Protein AF-A0A4Q9KTQ4-F1 (afdb_monomer)

Structure (mmCIF, N/CA/C/O backbone):
data_AF-A0A4Q9KTQ4-F1
#
_entry.id   AF-A0A4Q9KTQ4-F1
#
loop_
_atom_site.group_PDB
_atom_site.id
_atom_site.type_symbol
_atom_site.label_atom_id
_atom_site.label_alt_id
_atom_site.label_comp_id
_atom_site.label_asym_id
_atom_site.label_entity_id
_atom_site.label_seq_id
_atom_site.pdbx_PDB_ins_code
_atom_site.Cartn_x
_atom_site.Cartn_y
_atom_site.Cartn_z
_atom_site.occupancy
_atom_site.B_iso_or_equiv
_atom_site.auth_seq_id
_atom_site.auth_comp_id
_atom_site.auth_asym_id
_atom_site.auth_atom_id
_atom_site.pdbx_PDB_model_num
ATOM 1 N N . MET A 1 1 ? 20.138 19.381 -0.236 1.00 33.03 1 MET A N 1
ATOM 2 C CA . MET A 1 1 ? 19.714 18.257 0.624 1.00 33.03 1 MET A CA 1
ATOM 3 C C . MET A 1 1 ? 18.615 17.540 -0.131 1.00 33.03 1 MET A C 1
ATOM 5 O O . MET A 1 1 ? 17.605 18.170 -0.407 1.00 33.03 1 MET A O 1
ATOM 9 N N . SER A 1 2 ? 18.857 16.320 -0.610 1.00 30.72 2 SER A N 1
ATOM 10 C CA . SER A 1 2 ? 17.859 15.577 -1.385 1.00 30.72 2 SER A CA 1
ATOM 11 C C . SER A 1 2 ? 16.776 15.054 -0.441 1.00 30.72 2 SER A C 1
ATOM 13 O O . SER A 1 2 ? 17.056 14.209 0.411 1.00 30.72 2 SER A O 1
ATOM 15 N N . ASN A 1 3 ? 15.550 15.552 -0.588 1.00 37.31 3 ASN A N 1
ATOM 16 C CA . ASN A 1 3 ? 14.360 14.901 -0.049 1.00 37.31 3 ASN A CA 1
ATOM 17 C C . ASN A 1 3 ? 14.127 13.630 -0.877 1.00 37.31 3 ASN A C 1
ATOM 19 O O . ASN A 1 3 ? 13.396 13.664 -1.859 1.00 37.31 3 ASN A O 1
ATOM 23 N N . SER A 1 4 ? 14.819 12.534 -0.562 1.00 53.56 4 SER A N 1
ATOM 24 C CA . SER A 1 4 ? 14.484 11.242 -1.161 1.00 53.56 4 SER A CA 1
ATOM 25 C C . SER A 1 4 ? 13.154 10.752 -0.587 1.00 53.56 4 SER A C 1
ATOM 27 O O . SER A 1 4 ? 12.889 10.932 0.605 1.00 53.56 4 SER A O 1
ATOM 29 N N . SER A 1 5 ? 12.340 10.107 -1.424 1.00 54.16 5 SER A N 1
ATOM 30 C CA . SER A 1 5 ? 11.162 9.327 -1.010 1.00 54.16 5 SER A CA 1
ATOM 31 C C . SER A 1 5 ? 11.502 8.401 0.165 1.00 54.16 5 SER A C 1
ATOM 33 O O . SER A 1 5 ? 10.821 8.423 1.181 1.00 54.16 5 SER A O 1
ATOM 35 N N . ALA A 1 6 ? 12.661 7.741 0.139 1.00 56.06 6 ALA A N 1
ATOM 36 C CA . ALA A 1 6 ? 13.111 6.884 1.240 1.00 56.06 6 ALA A CA 1
ATOM 37 C C . ALA A 1 6 ? 13.168 7.559 2.628 1.00 56.06 6 ALA A C 1
ATOM 39 O O . ALA A 1 6 ? 12.817 6.945 3.637 1.00 56.06 6 ALA A O 1
ATOM 40 N N . ASN A 1 7 ? 13.560 8.838 2.720 1.00 60.31 7 ASN A N 1
ATOM 41 C CA . ASN A 1 7 ? 13.573 9.544 4.008 1.00 60.31 7 ASN A CA 1
ATOM 42 C C . ASN A 1 7 ? 12.161 9.840 4.521 1.00 60.31 7 ASN A C 1
ATOM 44 O O . ASN A 1 7 ? 11.927 9.842 5.728 1.00 60.31 7 ASN A O 1
ATOM 48 N N . ARG A 1 8 ? 11.214 10.086 3.616 1.00 67.69 8 ARG A N 1
ATOM 49 C CA . ARG A 1 8 ? 9.830 10.386 3.973 1.00 67.69 8 ARG A CA 1
ATOM 50 C C . ARG A 1 8 ? 9.105 9.135 4.451 1.00 67.69 8 ARG A C 1
ATOM 52 O O . ARG A 1 8 ? 8.465 9.175 5.499 1.00 67.69 8 ARG A O 1
ATOM 59 N N . GLU A 1 9 ? 9.252 8.038 3.724 1.00 75.50 9 GLU A N 1
ATOM 60 C CA . GLU A 1 9 ? 8.610 6.765 4.023 1.00 75.50 9 GLU A CA 1
ATOM 61 C C . GLU A 1 9 ? 9.131 6.238 5.370 1.00 75.50 9 GLU A C 1
ATOM 63 O O . GLU A 1 9 ? 8.347 5.802 6.215 1.00 75.50 9 GLU A O 1
ATOM 68 N N . LYS A 1 10 ? 10.433 6.419 5.640 1.00 72.06 10 LYS A N 1
ATOM 69 C CA . LYS A 1 10 ? 11.039 6.165 6.950 1.00 72.06 10 LYS A CA 1
ATOM 70 C C . LYS A 1 10 ? 10.459 7.047 8.060 1.00 72.06 10 LYS A C 1
ATOM 72 O O . LYS A 1 10 ? 10.051 6.512 9.086 1.00 72.06 10 LYS A O 1
ATOM 77 N N . CYS A 1 11 ? 10.359 8.365 7.865 1.00 69.31 11 CYS A N 1
ATOM 78 C CA . CYS A 1 11 ? 9.725 9.247 8.854 1.00 69.31 11 CYS A CA 1
ATOM 79 C C . CYS A 1 11 ? 8.252 8.887 9.099 1.00 69.31 11 CYS A C 1
ATOM 81 O O . CYS A 1 11 ? 7.739 9.079 10.199 1.00 69.31 11 CYS A O 1
ATOM 83 N N . GLN A 1 12 ? 7.549 8.379 8.088 1.00 72.38 12 GLN A N 1
ATOM 84 C CA . GLN A 1 12 ? 6.158 7.963 8.223 1.00 72.38 12 GLN A CA 1
ATOM 85 C C . GLN A 1 12 ? 6.032 6.649 8.997 1.00 72.38 12 GLN A C 1
ATOM 87 O O . GLN A 1 12 ? 5.187 6.549 9.879 1.00 72.38 12 GLN A O 1
ATOM 92 N N . LEU A 1 13 ? 6.925 5.687 8.752 1.00 74.19 13 LEU A N 1
ATOM 93 C CA . LEU A 1 13 ? 7.075 4.485 9.579 1.00 74.19 13 LEU A CA 1
ATOM 94 C C . LEU A 1 13 ? 7.419 4.824 11.033 1.00 74.19 13 LEU A C 1
ATOM 96 O O . LEU A 1 13 ? 6.848 4.234 11.945 1.00 74.19 13 LEU A O 1
ATOM 100 N N . GLU A 1 14 ? 8.318 5.781 11.264 1.00 74.44 14 GLU A N 1
ATOM 101 C CA . GLU A 1 14 ? 8.655 6.268 12.607 1.00 74.44 14 GLU A CA 1
ATOM 102 C C . GLU A 1 14 ? 7.414 6.842 13.309 1.00 74.44 14 GLU A C 1
ATOM 104 O O . GLU A 1 14 ? 7.100 6.408 14.413 1.00 74.44 14 GLU A O 1
ATOM 109 N N . LYS A 1 15 ? 6.629 7.696 12.636 1.00 70.88 15 LYS A N 1
ATOM 110 C CA . LYS A 1 15 ? 5.354 8.224 13.165 1.00 70.88 15 LYS A CA 1
ATOM 111 C C . LYS A 1 15 ? 4.298 7.147 13.426 1.00 70.88 15 LYS A C 1
ATOM 113 O O . LYS A 1 15 ? 3.558 7.232 14.399 1.00 70.88 15 LYS A O 1
ATOM 118 N N . ILE A 1 16 ? 4.201 6.134 12.564 1.00 70.06 16 ILE A N 1
ATOM 119 C CA . ILE A 1 16 ? 3.274 5.009 12.766 1.00 70.06 16 ILE A CA 1
ATOM 120 C C . ILE A 1 16 ? 3.679 4.212 14.011 1.00 70.06 16 ILE A C 1
ATOM 122 O O . ILE A 1 16 ? 2.816 3.826 14.800 1.00 70.06 16 ILE A O 1
ATOM 126 N N . ASN A 1 17 ? 4.983 3.992 14.196 1.00 66.50 17 ASN A N 1
ATOM 127 C CA . ASN A 1 17 ? 5.539 3.234 15.315 1.00 66.50 17 ASN A CA 1
ATOM 128 C C . ASN A 1 17 ? 5.582 4.023 16.632 1.00 66.50 17 ASN A C 1
ATOM 130 O O . ASN A 1 17 ? 5.661 3.417 17.704 1.00 66.50 17 ASN A O 1
ATOM 134 N N . GLU A 1 18 ? 5.507 5.353 16.581 1.00 69.50 18 GLU A N 1
ATOM 135 C CA . GLU A 1 18 ? 5.229 6.178 17.750 1.00 69.50 18 GLU A CA 1
ATOM 136 C C . GLU A 1 18 ? 3.801 5.879 18.236 1.00 69.50 18 GLU A C 1
ATOM 138 O O . GLU A 1 18 ? 2.795 6.261 17.638 1.00 69.50 18 GLU A O 1
ATOM 143 N N . ASN A 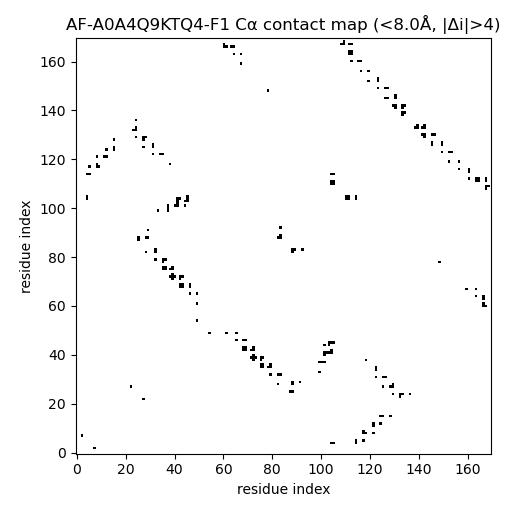1 19 ? 3.711 5.123 19.332 1.00 54.91 19 ASN A N 1
ATOM 144 C CA . ASN A 1 19 ? 2.457 4.791 20.001 1.00 54.91 19 ASN A CA 1
ATOM 145 C C . ASN A 1 19 ? 1.898 6.044 20.698 1.00 54.91 19 ASN A C 1
ATOM 147 O O . ASN A 1 19 ? 2.073 6.255 21.901 1.00 54.91 19 ASN A O 1
ATOM 151 N N . THR A 1 20 ? 1.229 6.908 19.946 1.00 60.41 20 THR A N 1
ATOM 152 C CA . THR A 1 20 ? 0.455 8.017 20.499 1.00 60.41 20 THR A CA 1
ATOM 153 C C . THR A 1 20 ? -0.865 7.466 21.036 1.00 60.41 20 THR A C 1
ATOM 155 O O . THR A 1 20 ? -1.803 7.182 20.297 1.00 60.41 20 THR A O 1
ATOM 158 N N . ASN A 1 21 ? -0.961 7.329 22.364 1.00 57.00 21 ASN A N 1
ATOM 159 C CA . ASN A 1 21 ? -2.171 6.860 23.068 1.00 57.00 21 ASN A CA 1
ATOM 160 C C . ASN A 1 21 ? -3.455 7.655 22.737 1.00 57.00 21 ASN A C 1
ATOM 162 O O . ASN A 1 21 ? -4.548 7.213 23.086 1.00 57.00 21 ASN A O 1
ATOM 166 N N . ASN A 1 22 ? -3.329 8.809 22.077 1.00 63.16 22 ASN A N 1
ATOM 167 C CA . ASN A 1 22 ? -4.425 9.717 21.756 1.00 63.16 22 ASN A CA 1
ATOM 168 C C . ASN A 1 22 ? -4.993 9.553 20.336 1.00 63.16 22 ASN A C 1
ATOM 170 O O . ASN A 1 22 ? -6.007 10.185 20.045 1.00 63.16 22 ASN A O 1
ATOM 174 N N . ASP A 1 23 ? -4.391 8.738 19.463 1.00 74.38 23 ASP A N 1
ATOM 175 C CA . ASP A 1 23 ? -4.937 8.528 18.117 1.00 74.38 23 ASP A CA 1
ATOM 176 C C . ASP A 1 23 ? -6.261 7.758 18.214 1.00 74.38 23 ASP A C 1
ATOM 178 O O . ASP A 1 23 ? -6.329 6.720 18.878 1.00 74.38 23 ASP A O 1
ATOM 182 N N . THR A 1 24 ? -7.313 8.231 17.544 1.00 79.75 24 THR A N 1
ATOM 183 C CA . THR A 1 24 ? -8.565 7.477 17.366 1.00 79.75 24 THR A CA 1
ATOM 184 C C . THR A 1 24 ? -8.505 6.661 16.078 1.00 79.75 24 THR A C 1
ATOM 186 O O . THR A 1 24 ? -7.779 7.006 15.142 1.00 79.75 24 THR A O 1
ATOM 189 N N . SER A 1 25 ? -9.296 5.588 15.979 1.00 80.94 25 SER A N 1
ATOM 190 C CA . SER A 1 25 ? -9.392 4.851 14.707 1.00 80.94 25 SER A CA 1
ATOM 191 C C . SER A 1 25 ? -9.909 5.726 13.559 1.00 80.94 25 SER A C 1
ATOM 193 O O . SER A 1 25 ? -9.539 5.489 12.418 1.00 80.94 25 SER A O 1
ATOM 195 N N . GLU A 1 26 ? -10.712 6.752 13.849 1.00 81.38 26 GLU A N 1
ATOM 196 C CA . GLU A 1 26 ? -11.183 7.737 12.868 1.00 81.38 26 GLU A CA 1
ATOM 197 C C . GLU A 1 26 ? -10.036 8.592 12.321 1.00 81.38 26 GLU A C 1
ATOM 199 O O . GLU A 1 26 ? -9.862 8.658 11.109 1.00 81.38 26 GLU A O 1
ATOM 204 N N . PHE A 1 27 ? -9.183 9.143 13.189 1.00 83.50 27 PHE A N 1
ATOM 205 C CA . PHE A 1 27 ? -8.001 9.894 12.757 1.00 83.50 27 PHE A CA 1
ATOM 206 C C . PHE A 1 27 ? -7.072 9.043 11.873 1.00 83.50 27 PHE A C 1
ATOM 208 O O . PHE A 1 27 ? -6.667 9.464 10.792 1.00 83.50 27 PHE A O 1
ATOM 215 N N . LEU A 1 28 ? -6.797 7.802 12.286 1.00 87.19 28 LEU A N 1
ATOM 216 C CA . LEU A 1 28 ? -5.959 6.884 11.507 1.00 87.19 28 LEU A CA 1
ATOM 217 C C . LEU A 1 28 ? -6.598 6.496 10.161 1.00 87.19 28 LEU A C 1
ATOM 219 O O . LEU A 1 28 ? -5.888 6.240 9.188 1.00 87.19 28 LEU A O 1
ATOM 223 N N . LEU A 1 29 ? -7.934 6.444 10.086 1.00 88.31 29 LEU A N 1
ATOM 224 C CA . LEU A 1 29 ? -8.651 6.223 8.830 1.00 88.31 29 LEU A CA 1
ATOM 225 C C . LEU A 1 29 ? -8.459 7.390 7.858 1.00 88.31 29 LEU A C 1
ATOM 227 O O . LEU A 1 29 ? -8.275 7.141 6.668 1.00 88.31 29 LEU A O 1
ATOM 231 N N . GLU A 1 30 ? -8.460 8.632 8.341 1.00 85.44 30 GLU A N 1
ATOM 232 C CA . GLU A 1 30 ? -8.169 9.806 7.509 1.00 85.44 30 GLU A CA 1
ATOM 233 C C . GLU A 1 30 ? -6.737 9.771 6.967 1.00 85.44 30 GLU A C 1
ATOM 235 O O . GLU A 1 30 ? -6.535 9.939 5.763 1.00 85.44 30 GLU A O 1
ATOM 240 N N . GLU A 1 31 ? -5.752 9.468 7.821 1.00 86.44 31 GLU A N 1
ATOM 241 C CA . GLU A 1 31 ? -4.356 9.309 7.390 1.00 86.44 31 GLU A CA 1
ATOM 242 C C . GLU A 1 31 ? -4.205 8.203 6.340 1.00 86.44 31 GLU A C 1
ATOM 244 O O . GLU A 1 31 ? -3.449 8.337 5.374 1.00 86.44 31 GLU A O 1
ATOM 249 N N . LEU A 1 32 ? -4.947 7.105 6.494 1.00 90.44 32 LEU A N 1
ATOM 250 C CA . LEU A 1 32 ? -4.937 6.020 5.525 1.00 90.44 32 LEU A CA 1
ATOM 251 C C . LEU A 1 32 ? -5.577 6.423 4.197 1.00 90.44 32 LEU A C 1
ATOM 253 O O . LEU A 1 32 ? -5.061 6.052 3.142 1.00 90.44 32 LEU A O 1
ATOM 257 N N . LEU A 1 33 ? -6.694 7.152 4.226 1.00 89.62 33 LEU A N 1
ATOM 258 C CA . LEU A 1 33 ? -7.337 7.652 3.013 1.00 89.62 33 LEU A CA 1
ATOM 259 C C . LEU A 1 33 ? -6.405 8.599 2.249 1.00 89.62 33 LEU A C 1
ATOM 261 O O . LEU A 1 33 ? -6.283 8.459 1.027 1.00 89.62 33 LEU A O 1
ATOM 265 N N . ASP A 1 34 ? -5.692 9.475 2.963 1.00 86.56 34 ASP A N 1
ATOM 266 C CA . ASP A 1 34 ? -4.662 10.341 2.382 1.00 86.56 34 ASP A CA 1
ATOM 267 C C . ASP A 1 34 ? -3.570 9.505 1.717 1.00 86.56 34 ASP A C 1
ATOM 269 O O . ASP A 1 34 ? -3.242 9.705 0.544 1.00 86.56 34 ASP A O 1
ATOM 273 N N . TYR A 1 35 ? -3.034 8.527 2.451 1.00 89.62 35 TYR A N 1
ATOM 274 C CA . TYR A 1 35 ? -1.924 7.708 1.981 1.00 89.62 35 TYR A CA 1
ATOM 275 C C . TYR A 1 35 ? -2.304 6.834 0.778 1.00 89.62 35 TYR A C 1
ATOM 277 O O . TYR A 1 35 ? -1.522 6.689 -0.165 1.00 89.62 35 TYR A O 1
ATOM 285 N N . LEU A 1 36 ? -3.519 6.276 0.769 1.00 92.38 36 LEU A N 1
ATOM 286 C CA . LEU A 1 36 ? -4.057 5.495 -0.347 1.00 92.38 36 LEU A CA 1
ATOM 287 C C . LEU A 1 36 ? -4.198 6.341 -1.610 1.00 92.38 36 LEU A C 1
ATOM 289 O O . LEU A 1 36 ? -3.786 5.905 -2.689 1.00 92.38 36 LEU A O 1
ATOM 293 N N . PHE A 1 37 ? -4.781 7.536 -1.485 1.00 88.81 37 PHE A N 1
ATOM 294 C CA . PHE A 1 37 ? -4.982 8.420 -2.626 1.00 88.81 37 PHE A CA 1
ATOM 295 C C . PHE A 1 37 ? -3.653 8.946 -3.171 1.00 88.81 37 PHE A C 1
ATOM 297 O O . PHE A 1 37 ? -3.432 8.948 -4.384 1.00 88.81 37 PHE A O 1
ATOM 304 N N . GLU A 1 38 ? -2.741 9.330 -2.280 1.00 88.38 38 GLU A N 1
ATOM 305 C CA . GLU A 1 38 ? -1.407 9.769 -2.665 1.00 88.38 38 GLU A CA 1
ATOM 306 C C . GLU A 1 38 ? -0.641 8.653 -3.386 1.00 88.38 38 GLU A C 1
ATOM 308 O O . GLU A 1 38 ? -0.086 8.884 -4.458 1.00 88.38 38 GLU A O 1
ATOM 313 N N . THR A 1 39 ? -0.669 7.428 -2.852 1.00 90.62 39 THR A N 1
ATOM 314 C CA . THR A 1 39 ? -0.015 6.264 -3.471 1.00 90.62 39 THR A CA 1
ATOM 315 C C . THR A 1 39 ? -0.600 5.957 -4.846 1.00 90.62 39 THR A C 1
ATOM 317 O O . THR A 1 39 ? 0.156 5.734 -5.791 1.00 90.62 39 THR A O 1
ATOM 320 N N . TYR A 1 40 ? -1.930 6.012 -4.993 1.00 91.94 40 TYR A N 1
ATOM 321 C CA . TYR A 1 40 ? -2.586 5.909 -6.298 1.00 91.94 40 TYR A CA 1
ATOM 322 C C . TYR A 1 40 ? -2.026 6.943 -7.280 1.00 91.94 40 TYR A C 1
ATOM 324 O O . TYR A 1 40 ? -1.557 6.578 -8.358 1.00 91.94 40 TYR A O 1
ATOM 332 N N . TYR A 1 41 ? -2.046 8.225 -6.907 1.00 88.06 41 TYR A N 1
ATOM 333 C CA . TYR A 1 41 ? -1.629 9.299 -7.803 1.00 88.06 41 TYR A CA 1
ATOM 334 C C . TYR A 1 41 ? -0.159 9.165 -8.195 1.00 88.06 41 TYR A C 1
ATOM 336 O O . TYR A 1 41 ? 0.206 9.338 -9.358 1.00 88.06 41 TYR A O 1
ATOM 344 N N . ILE A 1 42 ? 0.683 8.828 -7.227 1.00 87.50 42 ILE A N 1
ATOM 345 C CA . ILE A 1 42 ? 2.111 8.650 -7.428 1.00 87.50 42 ILE A CA 1
ATOM 346 C C . ILE A 1 42 ? 2.397 7.508 -8.402 1.00 87.50 42 ILE A C 1
ATOM 348 O O . ILE A 1 42 ? 3.162 7.710 -9.341 1.00 87.50 42 ILE A O 1
ATOM 352 N N . TYR A 1 43 ? 1.737 6.355 -8.266 1.00 91.19 43 TYR A N 1
ATOM 353 C CA . TYR A 1 43 ? 1.885 5.266 -9.235 1.00 91.19 43 TYR A CA 1
ATOM 354 C C . TYR A 1 43 ? 1.421 5.667 -10.638 1.00 91.19 43 TYR A C 1
ATOM 356 O O . TYR A 1 43 ? 2.103 5.352 -11.612 1.00 91.19 43 TYR A O 1
ATOM 364 N N . ILE A 1 44 ? 0.326 6.425 -10.767 1.00 90.31 44 ILE A N 1
ATOM 365 C CA . ILE A 1 44 ? -0.105 6.963 -12.068 1.00 90.31 44 ILE A CA 1
ATOM 366 C C . ILE A 1 44 ? 0.942 7.919 -12.653 1.00 90.31 44 ILE A C 1
ATOM 368 O O . ILE A 1 44 ? 1.282 7.814 -13.830 1.00 90.31 44 ILE A O 1
ATOM 372 N N . LYS A 1 45 ? 1.499 8.823 -11.844 1.00 85.81 45 LYS A N 1
ATOM 373 C CA . LYS A 1 45 ? 2.536 9.758 -12.293 1.00 85.81 45 LYS A CA 1
ATOM 374 C C . LYS A 1 45 ? 3.809 9.031 -12.721 1.00 85.81 45 LYS A C 1
ATOM 376 O O . LYS A 1 45 ? 4.386 9.371 -13.748 1.00 85.81 45 LYS A O 1
ATOM 381 N N . SER A 1 46 ? 4.209 8.014 -11.969 1.00 85.12 46 SER A N 1
ATOM 382 C CA . SER A 1 46 ? 5.316 7.120 -12.294 1.00 85.12 46 SER A CA 1
ATOM 383 C C . SER A 1 46 ? 5.106 6.403 -13.629 1.00 85.12 46 SER A C 1
ATOM 385 O O . SER A 1 46 ? 6.022 6.367 -14.443 1.00 85.12 46 SER A O 1
ATOM 387 N N . ILE A 1 47 ? 3.896 5.907 -13.905 1.00 88.12 47 ILE A N 1
ATOM 388 C CA . ILE A 1 47 ? 3.546 5.320 -15.209 1.00 88.12 47 ILE A CA 1
ATOM 389 C C . ILE A 1 47 ? 3.693 6.355 -16.328 1.00 88.12 47 ILE A C 1
ATOM 391 O O . ILE A 1 47 ? 4.340 6.073 -17.330 1.00 88.12 47 ILE A O 1
ATOM 395 N N . ILE A 1 48 ? 3.147 7.564 -16.151 1.00 85.25 48 ILE A N 1
ATOM 396 C CA . ILE A 1 48 ? 3.263 8.645 -17.146 1.00 85.25 48 ILE A CA 1
ATOM 397 C C . ILE A 1 48 ? 4.734 8.979 -17.407 1.00 85.25 48 ILE A C 1
ATOM 399 O O . ILE A 1 48 ? 5.126 9.169 -18.554 1.00 85.25 48 ILE A O 1
ATOM 403 N N . GLN A 1 49 ? 5.564 9.016 -16.364 1.00 80.44 49 GLN A N 1
ATOM 404 C CA . GLN A 1 49 ? 6.993 9.262 -16.519 1.00 80.44 49 GLN A CA 1
ATOM 405 C C . GLN A 1 49 ? 7.700 8.155 -17.294 1.00 80.44 49 GLN A C 1
ATOM 407 O O . GLN A 1 49 ? 8.433 8.484 -18.219 1.00 80.44 49 GLN A O 1
ATOM 412 N N . ILE A 1 50 ? 7.430 6.882 -16.981 1.00 80.69 50 ILE A N 1
ATOM 413 C CA . ILE A 1 50 ? 7.953 5.724 -17.729 1.00 80.69 50 ILE A CA 1
ATOM 414 C C . ILE A 1 50 ? 7.507 5.760 -19.201 1.00 80.69 50 ILE A C 1
ATOM 416 O O . ILE A 1 50 ? 8.236 5.295 -20.066 1.00 80.69 50 ILE A O 1
ATOM 420 N N . GLN A 1 51 ? 6.326 6.314 -19.501 1.00 79.81 51 GLN A N 1
ATOM 421 C CA . GLN A 1 51 ? 5.855 6.505 -20.880 1.00 79.81 51 GLN A CA 1
ATOM 422 C C . GLN A 1 51 ? 6.514 7.699 -21.584 1.00 79.81 51 GLN A C 1
ATOM 424 O O . GLN A 1 51 ? 6.740 7.644 -22.788 1.00 79.81 51 GLN A O 1
ATOM 429 N N . SER A 1 52 ? 6.747 8.800 -20.860 1.00 74.25 52 SER A N 1
ATOM 430 C CA . SER A 1 52 ? 7.229 10.072 -21.425 1.00 74.25 52 SER A CA 1
ATOM 431 C C . SER A 1 52 ? 8.744 10.146 -21.577 1.00 74.25 52 SER A C 1
ATOM 433 O O . SER A 1 52 ? 9.252 10.791 -22.490 1.00 74.25 52 SER A O 1
ATOM 435 N N . ILE A 1 53 ? 9.458 9.517 -20.650 1.00 61.50 53 ILE A N 1
ATOM 436 C CA . ILE A 1 53 ? 10.881 9.278 -20.744 1.00 61.50 53 ILE A CA 1
ATOM 437 C C . ILE A 1 53 ? 10.914 7.975 -21.522 1.00 61.50 53 ILE A C 1
ATOM 439 O O . ILE A 1 53 ? 10.518 6.946 -20.985 1.00 61.50 53 ILE A O 1
ATOM 443 N N . GLU A 1 54 ? 11.310 8.002 -22.792 1.00 51.41 54 GLU A N 1
ATOM 444 C CA . GLU A 1 54 ? 11.866 6.803 -23.414 1.00 51.41 54 GLU A CA 1
ATOM 445 C C . GLU A 1 54 ? 13.052 6.417 -22.530 1.00 51.41 54 GLU A C 1
ATOM 447 O O . GLU A 1 54 ? 14.155 6.921 -22.714 1.00 51.41 54 GLU A O 1
ATOM 452 N N . ILE A 1 55 ? 12.810 5.663 -21.454 1.00 52.47 55 ILE A N 1
ATOM 453 C CA . ILE A 1 55 ? 13.886 5.224 -20.584 1.00 52.47 55 ILE A CA 1
ATOM 454 C C . ILE A 1 55 ? 14.754 4.381 -21.500 1.00 52.47 55 ILE A C 1
ATOM 456 O O . ILE A 1 55 ? 14.275 3.363 -21.995 1.00 52.47 55 ILE A O 1
ATOM 460 N N . ASP A 1 56 ? 15.952 4.891 -21.799 1.00 44.47 56 ASP A N 1
ATOM 461 C CA . ASP A 1 56 ? 16.912 4.341 -22.755 1.00 44.47 56 ASP A CA 1
ATOM 462 C C . ASP A 1 56 ? 16.894 2.808 -22.686 1.00 44.47 56 ASP A C 1
ATOM 464 O O . ASP A 1 56 ? 17.386 2.198 -21.737 1.00 44.47 56 ASP A O 1
ATOM 468 N N . GLY A 1 57 ? 16.228 2.191 -23.666 1.00 46.62 57 GLY A N 1
ATOM 469 C CA . GLY A 1 57 ? 15.802 0.796 -23.584 1.00 46.62 57 GLY A CA 1
ATOM 470 C C . GLY A 1 57 ? 14.285 0.638 -23.639 1.00 46.62 57 GLY A C 1
ATOM 471 O O . GLY A 1 57 ? 13.657 0.217 -22.670 1.00 46.62 57 GLY A O 1
ATOM 472 N N . SER A 1 58 ? 13.713 0.883 -24.822 1.00 46.44 58 SER A N 1
ATOM 473 C CA . SER A 1 58 ? 12.438 0.302 -25.263 1.00 46.44 58 SER A CA 1
ATOM 474 C C . SER A 1 58 ? 12.492 -1.228 -25.097 1.00 46.44 58 SER A C 1
ATOM 476 O O . SER A 1 58 ? 12.857 -1.954 -26.020 1.00 46.44 58 SER A O 1
ATOM 478 N N . ASN A 1 59 ? 12.187 -1.709 -23.894 1.00 57.53 59 ASN A N 1
ATOM 479 C CA . ASN A 1 59 ? 12.294 -3.097 -23.464 1.00 57.53 59 ASN A CA 1
ATOM 480 C C . ASN A 1 59 ? 10.930 -3.532 -22.931 1.00 57.53 59 ASN A C 1
ATOM 482 O O . ASN A 1 59 ? 10.316 -2.805 -22.149 1.00 57.53 59 ASN A O 1
ATOM 486 N N . ASP A 1 60 ? 10.494 -4.745 -23.273 1.00 64.19 60 ASP A N 1
ATOM 487 C CA . ASP A 1 60 ? 9.261 -5.386 -22.782 1.00 64.19 60 ASP A CA 1
ATOM 488 C C . ASP A 1 60 ? 9.056 -5.240 -21.256 1.00 64.19 60 ASP A C 1
ATOM 490 O O . ASP A 1 60 ? 7.930 -5.153 -20.762 1.00 64.19 60 ASP A O 1
ATOM 494 N N . LYS A 1 61 ? 10.162 -5.098 -20.513 1.00 77.81 61 LYS A N 1
ATOM 495 C CA . LYS A 1 61 ? 10.209 -4.832 -19.072 1.00 77.81 61 LYS A CA 1
ATOM 496 C C . LYS A 1 61 ? 9.443 -3.567 -18.640 1.00 77.81 61 LYS A C 1
ATOM 498 O O . LYS A 1 61 ? 8.779 -3.598 -17.608 1.00 77.81 61 LYS A O 1
ATOM 503 N N . ALA A 1 62 ? 9.483 -2.470 -19.405 1.00 80.81 62 ALA A N 1
ATOM 504 C CA . ALA A 1 62 ? 8.801 -1.220 -19.039 1.00 80.81 62 ALA A CA 1
ATOM 505 C C . ALA A 1 62 ? 7.271 -1.376 -19.052 1.00 80.81 62 ALA A C 1
ATOM 507 O O . ALA A 1 62 ? 6.585 -0.889 -18.152 1.00 80.81 62 ALA A O 1
ATOM 508 N N . SER A 1 63 ? 6.737 -2.108 -20.037 1.00 84.62 63 SER A N 1
ATOM 509 C CA . SER A 1 63 ? 5.307 -2.428 -20.115 1.00 84.62 63 SER A CA 1
ATOM 510 C C . SER A 1 63 ? 4.853 -3.259 -18.915 1.00 84.62 63 SER A C 1
ATOM 512 O O . SER A 1 63 ? 3.824 -2.967 -18.301 1.00 84.62 63 SER A O 1
ATOM 514 N N . GLU A 1 64 ? 5.659 -4.247 -18.523 1.00 88.69 64 GLU A N 1
ATOM 515 C CA . GLU A 1 64 ? 5.359 -5.096 -17.374 1.00 88.69 64 GLU A CA 1
ATOM 516 C C . GLU A 1 64 ? 5.423 -4.321 -16.047 1.00 88.69 64 GLU A C 1
ATOM 518 O O . GLU A 1 64 ? 4.503 -4.433 -15.236 1.00 88.69 64 GLU A O 1
ATOM 523 N N . ILE A 1 65 ? 6.422 -3.449 -15.855 1.00 88.81 65 ILE A N 1
ATOM 524 C CA . ILE A 1 65 ? 6.496 -2.556 -14.682 1.00 88.81 65 ILE A CA 1
ATOM 525 C C . ILE A 1 65 ? 5.258 -1.654 -14.614 1.00 88.81 65 ILE A C 1
ATOM 527 O O . ILE A 1 65 ? 4.611 -1.570 -13.568 1.00 88.81 65 ILE A O 1
ATOM 531 N N . MET A 1 66 ? 4.881 -1.012 -15.726 1.00 89.44 66 MET A N 1
ATOM 532 C CA . MET A 1 66 ? 3.682 -0.168 -15.778 1.00 89.44 66 MET A CA 1
ATOM 533 C C . MET A 1 66 ? 2.408 -0.953 -15.462 1.00 89.44 66 MET A C 1
ATOM 535 O O . MET A 1 66 ? 1.537 -0.439 -14.762 1.00 89.44 66 MET A O 1
ATOM 539 N N . SER A 1 67 ? 2.303 -2.194 -15.941 1.00 92.06 67 SER A N 1
ATOM 540 C CA . SER A 1 67 ? 1.177 -3.081 -15.641 1.00 92.06 67 SER A CA 1
ATOM 541 C C . SER A 1 67 ? 1.074 -3.365 -14.140 1.00 92.06 67 SER A C 1
ATOM 543 O O . SER A 1 67 ? 0.000 -3.207 -13.554 1.00 92.06 67 SER A O 1
ATOM 545 N N . ILE A 1 68 ? 2.197 -3.684 -13.486 1.00 93.56 68 ILE A N 1
ATOM 546 C CA . ILE A 1 68 ? 2.240 -3.923 -12.036 1.00 93.56 68 ILE A CA 1
ATOM 547 C C . ILE A 1 68 ? 1.844 -2.658 -11.262 1.00 93.56 68 ILE A C 1
ATOM 549 O O . ILE A 1 68 ? 0.976 -2.720 -10.385 1.00 93.56 68 ILE A O 1
ATOM 553 N N . LEU A 1 69 ? 2.423 -1.501 -11.604 1.00 92.75 69 LEU A N 1
ATOM 554 C CA . LEU A 1 69 ? 2.091 -0.223 -10.965 1.00 92.75 69 LEU A CA 1
ATOM 555 C C . LEU A 1 69 ? 0.616 0.148 -11.171 1.00 92.75 69 LEU A C 1
ATOM 557 O O . LEU A 1 69 ? -0.040 0.605 -10.238 1.00 92.75 69 LEU A O 1
ATOM 561 N N . SER A 1 70 ? 0.065 -0.095 -12.364 1.00 94.19 70 SER A N 1
ATOM 562 C CA . SER A 1 70 ? -1.337 0.187 -12.686 1.00 94.19 70 SER A CA 1
ATOM 563 C C . SER A 1 70 ? -2.286 -0.695 -11.875 1.00 94.19 70 SER A C 1
ATOM 565 O O . SER A 1 70 ? -3.259 -0.201 -11.298 1.00 94.19 70 SER A O 1
ATOM 567 N N . CYS A 1 71 ? -1.972 -1.990 -11.760 1.00 94.50 71 CYS A N 1
ATOM 568 C CA . CYS A 1 71 ? -2.751 -2.929 -10.958 1.00 94.50 71 CYS A CA 1
ATOM 569 C C . CYS A 1 71 ? -2.769 -2.510 -9.480 1.00 94.50 71 CYS A C 1
ATOM 571 O O . CYS A 1 71 ? -3.835 -2.449 -8.863 1.00 94.50 71 CYS A O 1
ATOM 573 N N . ASN A 1 72 ? -1.610 -2.136 -8.931 1.00 94.88 72 ASN A N 1
ATOM 574 C CA . ASN A 1 72 ? -1.496 -1.674 -7.547 1.00 94.88 72 ASN A CA 1
ATOM 575 C C . ASN A 1 72 ? -2.204 -0.330 -7.323 1.00 94.88 72 ASN A C 1
ATOM 577 O O . ASN A 1 72 ? -2.937 -0.185 -6.343 1.00 94.88 72 ASN A O 1
ATOM 581 N N . ALA A 1 73 ? -2.082 0.623 -8.253 1.00 94.19 73 ALA A N 1
ATOM 582 C CA . ALA A 1 73 ? -2.802 1.895 -8.199 1.00 94.19 73 ALA A CA 1
ATOM 583 C C . ALA A 1 73 ? -4.320 1.669 -8.157 1.00 94.19 73 ALA A C 1
ATOM 585 O O . ALA A 1 73 ? -5.021 2.224 -7.307 1.00 94.19 73 ALA A O 1
ATOM 586 N N . HIS A 1 74 ? -4.832 0.798 -9.031 1.00 94.81 74 HIS A N 1
ATOM 587 C CA . HIS A 1 74 ? -6.248 0.448 -9.050 1.00 94.81 74 HIS A CA 1
ATOM 588 C C . HIS A 1 74 ? -6.703 -0.160 -7.718 1.00 94.81 74 HIS A C 1
ATOM 590 O O . HIS A 1 74 ? -7.732 0.247 -7.178 1.00 94.81 74 HIS A O 1
ATOM 596 N N . GLN A 1 75 ? -5.919 -1.079 -7.147 1.00 93.50 75 GLN A N 1
ATOM 597 C CA . GLN A 1 75 ? -6.212 -1.654 -5.833 1.00 93.50 75 GLN A CA 1
ATOM 598 C C . GLN A 1 75 ? -6.287 -0.577 -4.742 1.00 93.50 75 GLN A C 1
ATOM 600 O O . GLN A 1 75 ? -7.225 -0.600 -3.943 1.00 93.50 75 GLN A O 1
ATOM 605 N N . LYS A 1 76 ? -5.376 0.411 -4.733 1.00 94.06 76 LYS A N 1
ATOM 606 C CA . LYS A 1 76 ? -5.422 1.506 -3.743 1.00 94.06 76 LYS A CA 1
ATOM 607 C C . LYS A 1 76 ? -6.688 2.335 -3.884 1.00 94.06 76 LYS A C 1
ATOM 609 O O . LYS A 1 76 ? -7.338 2.625 -2.884 1.00 94.06 76 LYS A O 1
ATOM 614 N N . LEU A 1 77 ? -7.092 2.636 -5.116 1.00 92.19 77 LEU A N 1
ATOM 615 C CA . LEU A 1 77 ? -8.330 3.362 -5.386 1.00 92.19 77 LEU A CA 1
ATOM 616 C C . LEU A 1 77 ? -9.577 2.574 -4.949 1.00 92.19 77 LEU A C 1
ATOM 618 O O . LEU A 1 77 ? -10.529 3.159 -4.431 1.00 92.19 77 LEU A O 1
ATOM 622 N N . VAL A 1 78 ? -9.586 1.250 -5.129 1.00 91.75 78 VAL A N 1
ATOM 623 C CA . VAL A 1 78 ? -10.682 0.382 -4.666 1.00 91.75 78 VAL A CA 1
ATOM 624 C C . VAL A 1 78 ? -10.770 0.375 -3.140 1.00 91.75 78 VAL A C 1
ATOM 626 O O . VAL A 1 78 ? -11.861 0.553 -2.597 1.00 91.75 78 VAL A O 1
ATOM 629 N N . ILE A 1 79 ? -9.638 0.215 -2.447 1.00 92.00 79 ILE A N 1
ATOM 630 C CA . ILE A 1 79 ? -9.590 0.249 -0.979 1.00 92.00 79 ILE A CA 1
ATOM 631 C C . ILE A 1 79 ? -10.026 1.626 -0.471 1.00 92.00 79 ILE A C 1
ATOM 633 O O . ILE A 1 79 ? -10.893 1.695 0.397 1.00 92.00 79 ILE A O 1
ATOM 637 N N . PHE A 1 80 ? -9.512 2.707 -1.067 1.00 90.56 80 PHE A N 1
ATOM 638 C CA . PHE A 1 80 ? -9.904 4.082 -0.756 1.00 90.56 80 PHE A CA 1
ATOM 639 C C . PHE A 1 80 ? -11.420 4.255 -0.834 1.00 90.56 80 PHE A C 1
ATOM 641 O O . PHE A 1 80 ? -12.041 4.681 0.131 1.00 90.56 80 PHE A O 1
ATOM 648 N N . ARG A 1 81 ? -12.041 3.851 -1.949 1.00 87.19 81 ARG A N 1
ATOM 649 C CA . ARG A 1 81 ? -13.498 3.955 -2.133 1.00 87.19 81 ARG A CA 1
ATOM 650 C C . ARG A 1 81 ? -14.268 3.133 -1.107 1.00 87.19 81 ARG A C 1
ATOM 652 O O . ARG A 1 81 ? -15.272 3.607 -0.583 1.00 87.19 81 ARG A O 1
ATOM 659 N N . LYS A 1 82 ? -13.810 1.912 -0.811 1.00 88.56 82 LYS A N 1
ATOM 660 C CA . LYS A 1 82 ? -14.468 1.038 0.166 1.00 88.56 82 LYS A CA 1
ATOM 661 C C . LYS A 1 82 ? -14.389 1.625 1.574 1.00 88.56 82 LYS A C 1
ATOM 663 O O . LYS A 1 82 ? -15.398 1.614 2.267 1.00 88.56 82 LYS A O 1
ATOM 668 N N . ILE A 1 83 ? -13.250 2.189 1.970 1.00 86.75 83 ILE A N 1
ATOM 669 C CA . ILE A 1 83 ? -13.093 2.846 3.273 1.00 86.75 83 ILE A CA 1
ATOM 670 C C . ILE A 1 83 ? -13.873 4.161 3.326 1.00 86.75 83 ILE A C 1
ATOM 672 O O . ILE A 1 83 ? -14.608 4.372 4.279 1.00 86.75 83 ILE A O 1
ATOM 676 N N . ALA A 1 84 ? -13.796 5.000 2.292 1.00 80.94 84 ALA A N 1
ATOM 677 C CA . ALA A 1 84 ? -14.536 6.261 2.223 1.00 80.94 84 AL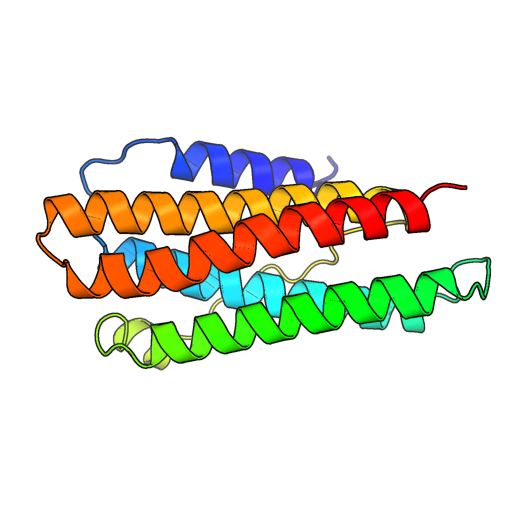A A CA 1
ATOM 678 C C . ALA A 1 84 ? -16.062 6.054 2.248 1.00 80.94 84 ALA A C 1
ATOM 680 O O . ALA A 1 84 ? -16.797 6.916 2.715 1.00 80.94 84 ALA A O 1
ATOM 681 N N . SER A 1 85 ? -16.548 4.901 1.770 1.00 79.56 85 SER A N 1
ATOM 682 C CA . SER A 1 85 ? -17.965 4.524 1.878 1.00 79.56 85 SER A CA 1
ATOM 683 C C . SER A 1 85 ? -18.389 4.103 3.287 1.00 79.56 85 SER A C 1
ATOM 685 O O . SER A 1 85 ? -19.583 4.025 3.578 1.00 79.56 85 SER A O 1
ATOM 687 N N . LEU A 1 86 ? -17.432 3.825 4.177 1.00 77.56 86 LEU A N 1
ATOM 688 C CA . LEU A 1 86 ? -17.724 3.686 5.593 1.00 77.56 86 LEU A CA 1
ATOM 689 C C . LEU A 1 86 ? -17.975 5.104 6.104 1.00 77.56 86 LEU A C 1
ATOM 691 O O .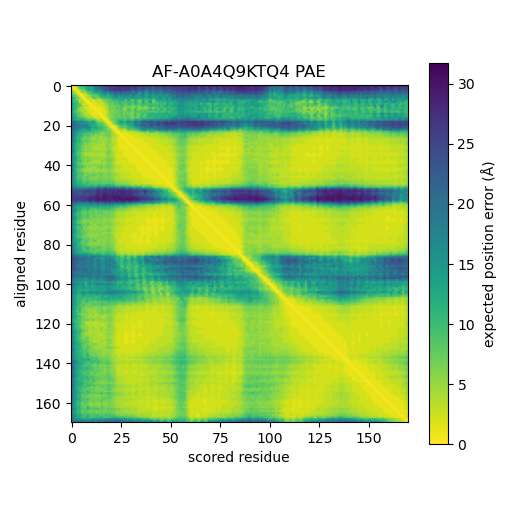 LEU A 1 86 ? -17.065 5.927 6.122 1.00 77.56 86 LEU A O 1
ATOM 695 N N . ASN A 1 87 ? -19.193 5.379 6.572 1.00 66.50 87 ASN A N 1
ATOM 696 C CA . ASN A 1 87 ? -19.603 6.658 7.179 1.00 66.50 87 ASN A CA 1
ATOM 697 C C . ASN A 1 87 ? -18.760 7.096 8.407 1.00 66.50 87 ASN A C 1
ATOM 699 O O . ASN A 1 87 ? -19.124 8.033 9.106 1.00 66.50 87 ASN A O 1
ATOM 703 N N . LEU A 1 88 ? -17.657 6.403 8.687 1.00 63.66 88 LEU A N 1
ATOM 704 C CA . LEU A 1 88 ? -16.664 6.661 9.721 1.00 63.66 88 LEU A CA 1
ATOM 705 C C . LEU A 1 88 ? -15.648 7.744 9.324 1.00 63.66 88 LEU A C 1
ATOM 707 O O . LEU A 1 88 ? -14.901 8.172 10.185 1.00 63.66 88 LEU A O 1
ATOM 711 N N . ALA A 1 89 ? -15.601 8.156 8.051 1.00 58.78 89 ALA A N 1
ATOM 712 C CA . ALA A 1 89 ? -14.699 9.200 7.546 1.00 58.78 89 ALA A CA 1
ATOM 713 C C . ALA A 1 89 ? -15.435 10.204 6.632 1.00 58.78 89 ALA A C 1
ATOM 715 O O . ALA A 1 89 ? -14.878 10.724 5.668 1.00 58.78 89 ALA A O 1
ATOM 716 N N . LEU A 1 90 ? -16.724 10.456 6.895 1.00 57.66 90 LEU A N 1
ATOM 717 C CA . LEU A 1 90 ? -17.545 11.381 6.097 1.00 57.66 90 LEU A CA 1
ATOM 718 C C . LEU A 1 90 ? -16.939 12.790 6.042 1.00 57.66 90 LEU A C 1
ATOM 720 O O . LEU A 1 90 ? -16.943 13.409 4.982 1.00 57.66 90 LEU A O 1
ATOM 724 N N . THR A 1 91 ? -16.381 13.266 7.156 1.00 59.62 91 THR A N 1
ATOM 725 C CA . THR A 1 91 ? -15.717 14.573 7.287 1.00 59.62 91 THR A CA 1
ATOM 726 C C . THR A 1 91 ? -14.564 14.715 6.296 1.00 59.62 91 THR A C 1
ATOM 728 O O . THR A 1 91 ? -14.489 15.702 5.569 1.00 59.62 91 THR A O 1
ATOM 731 N N . TYR A 1 92 ? -13.752 13.665 6.153 1.00 62.03 92 TYR A N 1
ATOM 732 C CA . TYR A 1 92 ? -12.660 13.616 5.186 1.00 62.03 92 TYR A CA 1
ATOM 733 C C . TYR A 1 92 ? -13.129 13.831 3.740 1.00 62.03 92 TYR A C 1
ATOM 735 O O . TYR A 1 92 ? -12.466 14.530 2.982 1.00 62.03 92 TYR A O 1
ATOM 743 N N . TYR A 1 93 ? -14.271 13.256 3.339 1.00 59.09 93 TYR A N 1
ATOM 744 C CA . TYR A 1 93 ? -14.785 13.404 1.971 1.00 59.09 93 TYR A CA 1
ATOM 745 C C . TYR A 1 93 ? -15.225 14.843 1.666 1.00 59.09 93 TYR A C 1
ATOM 747 O O . TYR A 1 93 ? -15.060 15.313 0.540 1.00 59.09 93 TYR A O 1
ATOM 755 N N . TYR A 1 94 ? -15.769 15.545 2.664 1.00 56.00 94 TYR A N 1
ATOM 756 C CA . TYR A 1 94 ? -16.193 16.939 2.527 1.00 56.00 94 TYR A CA 1
ATOM 757 C C . TYR A 1 94 ? -15.018 17.924 2.551 1.00 56.00 94 TYR A C 1
ATOM 759 O O . TYR A 1 94 ? -15.069 18.933 1.848 1.00 56.00 94 TYR A O 1
ATOM 767 N N . ASP A 1 95 ? -13.947 17.593 3.274 1.00 63.84 95 ASP A N 1
ATOM 768 C CA . ASP A 1 95 ? -12.753 18.431 3.427 1.00 63.84 95 ASP A CA 1
ATOM 769 C C . ASP A 1 95 ? -11.579 17.989 2.539 1.00 63.84 95 ASP A C 1
ATOM 771 O O . ASP A 1 95 ? -10.443 18.429 2.741 1.00 63.84 95 ASP A O 1
ATOM 775 N N . PHE A 1 96 ? -11.827 17.123 1.547 1.00 65.44 96 PHE A N 1
ATOM 776 C CA . PHE A 1 96 ? -10.802 16.592 0.648 1.00 65.44 96 PHE A CA 1
ATOM 777 C C . PHE A 1 96 ? -10.251 17.686 -0.283 1.00 65.44 96 PHE A C 1
ATOM 779 O O . PHE A 1 96 ? -10.616 17.814 -1.450 1.00 65.44 96 PHE A O 1
ATOM 786 N N . ASN A 1 97 ? -9.373 18.516 0.271 1.00 55.69 97 ASN A N 1
ATOM 787 C CA . ASN A 1 97 ? -8.671 19.597 -0.399 1.00 55.69 97 ASN A CA 1
ATOM 788 C C . ASN A 1 97 ? -7.274 19.740 0.221 1.00 55.69 97 ASN A C 1
ATOM 790 O O . ASN A 1 97 ? -6.897 20.784 0.757 1.00 55.69 97 ASN A O 1
ATOM 794 N N . LYS A 1 98 ? -6.521 18.636 0.235 1.00 62.69 98 LYS A N 1
ATOM 795 C CA . LYS A 1 98 ? -5.165 18.589 0.787 1.00 62.69 98 LYS A CA 1
ATOM 796 C C . LYS A 1 98 ? -4.130 18.728 -0.326 1.00 62.69 98 LYS A C 1
ATOM 798 O O . LYS A 1 98 ? -4.246 18.138 -1.399 1.00 62.69 98 LYS A O 1
ATOM 803 N N . ASN A 1 99 ? -3.076 19.490 -0.039 1.00 62.22 99 ASN A N 1
ATOM 804 C CA . ASN A 1 99 ? -1.876 19.541 -0.868 1.00 62.22 99 ASN A CA 1
ATOM 805 C C . ASN A 1 99 ? -1.123 18.213 -0.727 1.00 62.22 99 ASN A C 1
ATOM 807 O O . ASN A 1 99 ? -0.195 18.096 0.073 1.00 62.22 99 ASN A O 1
ATOM 811 N N . HIS A 1 100 ? -1.546 17.196 -1.476 1.00 64.19 100 HIS A N 1
ATOM 812 C CA . HIS A 1 100 ? -0.836 15.926 -1.521 1.00 64.19 100 HIS A CA 1
ATOM 813 C C . HIS A 1 100 ? 0.529 16.135 -2.168 1.00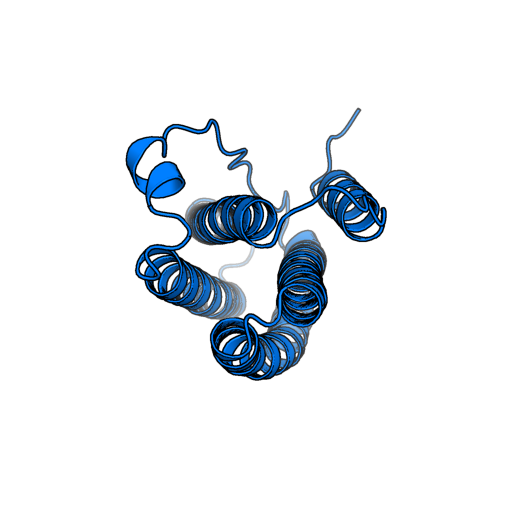 64.19 100 HIS A C 1
ATOM 815 O O . HIS A 1 100 ? 0.638 16.697 -3.264 1.00 64.19 100 HIS A O 1
ATOM 821 N N . ASN A 1 101 ? 1.579 15.656 -1.504 1.00 65.31 101 ASN A N 1
ATOM 822 C CA . ASN A 1 101 ? 2.872 15.572 -2.151 1.00 65.31 101 ASN A CA 1
ATOM 823 C C . ASN A 1 101 ? 2.805 14.439 -3.176 1.00 65.31 101 ASN A C 1
ATOM 825 O O . ASN A 1 101 ? 2.762 13.264 -2.832 1.00 65.31 101 ASN A O 1
ATOM 829 N N . THR A 1 102 ? 2.753 14.834 -4.438 1.00 65.38 102 THR A N 1
ATOM 830 C CA . THR A 1 102 ? 2.582 13.953 -5.588 1.00 65.38 102 THR A CA 1
ATOM 831 C C . THR A 1 102 ? 3.831 13.930 -6.459 1.00 65.38 102 THR A C 1
ATOM 833 O O . THR A 1 102 ? 3.762 13.741 -7.677 1.00 65.38 102 THR A O 1
ATOM 836 N N . GLU A 1 103 ? 4.995 14.209 -5.874 1.00 68.25 103 GLU A N 1
ATOM 837 C CA . GLU A 1 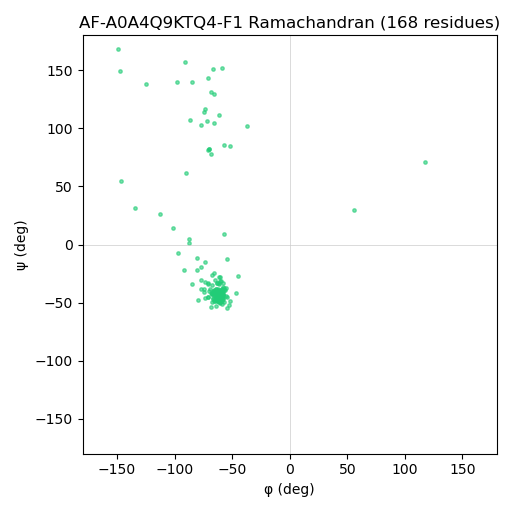103 ? 6.275 14.027 -6.549 1.00 68.25 103 GLU A CA 1
ATOM 838 C C . GLU A 1 103 ? 6.457 12.572 -6.987 1.00 68.25 103 GLU A C 1
ATOM 840 O O . GLU A 1 103 ? 5.858 11.651 -6.432 1.00 68.25 103 GLU A O 1
ATOM 845 N N . SER A 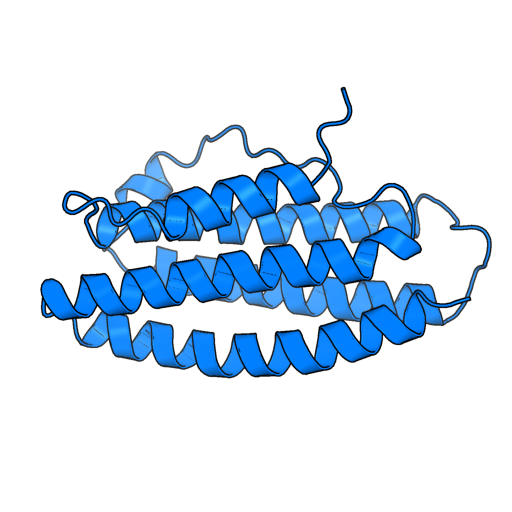1 104 ? 7.222 12.372 -8.061 1.00 65.56 104 SER A N 1
ATOM 846 C CA . SER A 1 104 ? 7.473 11.008 -8.515 1.00 65.56 104 SER A CA 1
ATOM 847 C C . SER A 1 104 ? 8.303 10.251 -7.493 1.00 65.56 104 SER A C 1
ATOM 849 O O . SER A 1 104 ? 9.123 10.832 -6.784 1.00 65.56 104 SER A O 1
ATOM 851 N N . LEU A 1 105 ? 8.103 8.941 -7.468 1.00 65.25 105 LEU A N 1
ATOM 852 C CA . LEU A 1 105 ? 8.823 8.037 -6.592 1.00 65.25 105 LEU A CA 1
ATOM 853 C C . LEU A 1 105 ? 10.303 7.894 -6.893 1.00 65.25 105 LEU A C 1
ATOM 855 O O . LEU A 1 105 ? 11.058 7.515 -5.999 1.00 65.25 105 LEU A O 1
ATOM 859 N N . PHE A 1 106 ? 10.689 8.131 -8.141 1.00 68.94 106 PHE A N 1
ATOM 860 C CA . PHE A 1 106 ? 11.982 7.714 -8.642 1.00 68.94 106 PHE A CA 1
ATOM 861 C C . PHE A 1 106 ? 12.540 8.677 -9.678 1.00 68.94 106 PHE A C 1
ATOM 863 O O . PHE A 1 106 ? 11.813 9.304 -10.451 1.00 68.94 106 PHE A O 1
ATOM 870 N N . SER A 1 107 ? 13.867 8.746 -9.689 1.00 68.75 107 SER A N 1
ATOM 871 C CA . SER A 1 107 ? 14.667 9.407 -10.717 1.00 68.75 107 SER A CA 1
ATOM 872 C C . SER A 1 107 ? 15.079 8.450 -11.840 1.00 68.75 107 SER A C 1
ATOM 874 O O . SER A 1 107 ? 15.385 8.911 -12.936 1.00 68.75 107 SER A O 1
ATOM 876 N N . SER A 1 108 ? 15.088 7.137 -11.577 1.00 73.81 108 SER A N 1
ATOM 877 C CA . SER A 1 108 ? 15.536 6.080 -12.495 1.00 73.81 108 SER A CA 1
ATOM 878 C C . SER A 1 108 ? 14.771 4.759 -12.285 1.00 73.81 108 SER A C 1
ATOM 880 O O . SER A 1 108 ? 14.069 4.606 -11.285 1.00 73.81 108 SER A O 1
ATOM 882 N N . LEU A 1 109 ? 14.905 3.784 -13.200 1.00 75.44 109 LEU A N 1
ATOM 883 C CA . LEU A 1 109 ? 14.289 2.450 -13.036 1.00 75.44 109 LEU A CA 1
ATOM 884 C C . LEU A 1 109 ? 14.799 1.707 -11.794 1.00 75.44 109 LEU A C 1
ATOM 886 O O . LEU A 1 109 ? 14.025 0.988 -11.162 1.00 75.44 109 LEU A O 1
ATOM 890 N N . ASP A 1 110 ? 16.066 1.905 -11.431 1.00 78.25 110 ASP A N 1
ATOM 891 C CA . ASP A 1 110 ? 16.721 1.222 -10.309 1.00 78.25 110 ASP A CA 1
ATOM 892 C C . ASP A 1 110 ? 16.114 1.610 -8.952 1.00 78.25 110 ASP A C 1
ATOM 894 O O . ASP A 1 110 ? 16.150 0.829 -7.999 1.00 78.25 110 ASP A O 1
ATOM 898 N N . ASP A 1 111 ? 15.503 2.795 -8.872 1.00 79.88 111 ASP A N 1
ATOM 899 C CA . ASP A 1 111 ? 14.868 3.310 -7.657 1.00 79.88 111 ASP A CA 1
ATOM 900 C C . ASP A 1 111 ? 13.458 2.714 -7.440 1.00 79.88 111 ASP A C 1
ATOM 902 O O . ASP A 1 111 ? 12.956 2.678 -6.311 1.00 79.88 111 ASP A O 1
ATOM 906 N N . ILE A 1 112 ? 12.808 2.220 -8.508 1.00 83.69 112 ILE A N 1
ATOM 907 C CA . ILE A 1 112 ? 11.411 1.745 -8.484 1.00 83.69 112 ILE A CA 1
ATOM 908 C C . ILE A 1 112 ? 11.182 0.629 -7.456 1.00 83.69 112 ILE A C 1
ATOM 910 O O . ILE A 1 112 ? 10.223 0.743 -6.686 1.00 83.69 112 ILE A O 1
ATOM 914 N N . PRO A 1 113 ? 11.998 -0.446 -7.391 1.00 88.50 113 PRO A N 1
ATOM 915 C CA . PRO A 1 113 ? 11.730 -1.553 -6.479 1.00 88.50 113 PRO A CA 1
ATOM 916 C C . PRO A 1 113 ? 11.742 -1.121 -5.011 1.00 88.50 113 PRO A C 1
ATOM 918 O O . PRO A 1 113 ? 10.879 -1.548 -4.243 1.00 88.50 113 PRO A O 1
ATOM 921 N N . LEU A 1 114 ? 12.710 -0.286 -4.616 1.00 86.62 114 LEU A N 1
ATOM 922 C CA . LEU A 1 114 ? 12.836 0.178 -3.235 1.00 86.62 114 LEU A CA 1
ATOM 923 C C . LEU A 1 114 ? 11.664 1.089 -2.861 1.00 86.62 114 LEU A C 1
ATOM 925 O O . LEU A 1 114 ? 10.990 0.837 -1.866 1.00 86.62 114 LEU A O 1
ATOM 929 N N . ALA A 1 115 ? 11.368 2.074 -3.709 1.00 85.81 115 ALA A N 1
ATOM 930 C CA . ALA A 1 115 ? 10.254 2.994 -3.517 1.00 85.81 115 ALA A CA 1
ATOM 931 C C . ALA A 1 115 ? 8.894 2.275 -3.436 1.00 85.81 115 ALA A C 1
ATOM 933 O O . ALA A 1 115 ? 8.048 2.607 -2.603 1.00 85.81 115 ALA A O 1
ATOM 934 N N . PHE A 1 116 ? 8.682 1.264 -4.286 1.00 90.56 116 PHE A N 1
ATOM 935 C CA . PHE A 1 116 ? 7.496 0.411 -4.232 1.00 90.56 116 PHE A CA 1
ATOM 936 C C . PHE A 1 116 ? 7.401 -0.321 -2.888 1.00 90.56 116 PHE A C 1
ATOM 938 O O . PHE A 1 116 ? 6.368 -0.261 -2.223 1.00 90.56 116 PHE A O 1
ATOM 945 N N . PHE A 1 117 ? 8.487 -0.977 -2.470 1.00 91.38 117 PHE A N 1
ATOM 946 C CA . PHE A 1 117 ? 8.530 -1.748 -1.230 1.00 91.38 117 PHE A CA 1
ATOM 947 C C . PHE A 1 117 ? 8.252 -0.889 0.007 1.00 91.38 117 PHE A C 1
ATOM 949 O O . PHE A 1 117 ? 7.438 -1.267 0.849 1.00 91.38 117 PHE A O 1
ATOM 956 N N . GLU A 1 118 ? 8.903 0.268 0.119 1.00 90.31 118 GLU A N 1
ATOM 957 C CA . GLU A 1 118 ? 8.754 1.157 1.274 1.00 90.31 118 GLU A CA 1
ATOM 958 C C . GLU A 1 118 ? 7.312 1.653 1.418 1.00 90.31 118 GLU A C 1
ATOM 960 O O . GLU A 1 118 ? 6.740 1.591 2.507 1.00 90.31 118 GLU A O 1
ATOM 965 N N . ARG A 1 119 ? 6.676 2.047 0.311 1.00 90.25 119 ARG A N 1
ATOM 966 C CA . ARG A 1 119 ? 5.284 2.516 0.328 1.00 90.25 119 ARG A CA 1
ATOM 967 C C . ARG A 1 119 ? 4.278 1.445 0.683 1.00 90.25 119 ARG A C 1
ATOM 969 O O . ARG A 1 119 ? 3.393 1.674 1.506 1.00 90.25 119 ARG A O 1
ATOM 976 N N . GLU A 1 120 ? 4.410 0.270 0.080 1.00 92.69 120 GLU A N 1
ATOM 977 C CA . GLU A 1 120 ? 3.536 -0.854 0.403 1.00 92.69 120 GLU A CA 1
ATOM 978 C C . GLU A 1 120 ? 3.719 -1.295 1.863 1.00 92.69 120 GLU A C 1
ATOM 980 O O . GLU A 1 120 ? 2.748 -1.661 2.527 1.00 92.69 120 GLU A O 1
ATOM 985 N N . THR A 1 121 ? 4.937 -1.184 2.404 1.00 92.50 121 THR A N 1
ATOM 986 C CA . THR A 1 121 ? 5.207 -1.442 3.827 1.00 92.50 121 THR A CA 1
ATOM 987 C C . THR A 1 121 ? 4.473 -0.445 4.720 1.00 92.50 121 THR A C 1
ATOM 989 O O . THR A 1 121 ? 3.719 -0.863 5.597 1.00 92.50 121 THR A O 1
ATOM 992 N N . VAL A 1 122 ? 4.632 0.863 4.475 1.00 91.69 122 VAL A N 1
ATOM 993 C CA . VAL A 1 122 ? 3.955 1.926 5.242 1.00 91.69 122 VAL A CA 1
ATOM 994 C C . VAL A 1 122 ? 2.438 1.727 5.226 1.00 91.69 122 VAL A C 1
ATOM 996 O O . VAL A 1 122 ? 1.791 1.817 6.269 1.00 91.69 122 VAL A O 1
ATOM 999 N N . LEU A 1 123 ? 1.868 1.408 4.060 1.00 92.75 123 LEU A N 1
ATOM 1000 C CA . LEU A 1 123 ? 0.433 1.174 3.920 1.00 92.75 123 LEU A CA 1
ATOM 1001 C C . LEU A 1 123 ? -0.042 -0.004 4.785 1.00 92.75 123 LEU A C 1
ATOM 1003 O O . LEU A 1 123 ? -1.051 0.113 5.482 1.00 92.75 123 LEU A O 1
ATOM 1007 N N . ASN A 1 124 ? 0.668 -1.135 4.742 1.00 92.25 124 ASN A N 1
ATOM 1008 C CA . ASN A 1 124 ? 0.308 -2.318 5.525 1.00 92.25 124 ASN A CA 1
ATOM 1009 C C . ASN A 1 124 ? 0.455 -2.072 7.035 1.00 92.25 124 ASN A C 1
ATOM 1011 O O . ASN A 1 124 ? -0.425 -2.469 7.798 1.00 92.25 124 ASN A O 1
ATOM 1015 N N . GLU A 1 125 ? 1.508 -1.375 7.466 1.00 91.81 125 GLU A N 1
ATOM 1016 C CA . GLU A 1 125 ? 1.696 -1.003 8.875 1.00 91.81 125 GLU A CA 1
ATOM 1017 C C . GLU A 1 125 ? 0.589 -0.065 9.374 1.00 91.81 125 GLU A C 1
ATOM 1019 O O . GLU A 1 125 ? 0.046 -0.266 10.462 1.00 91.81 125 GLU A O 1
ATOM 1024 N N . LEU A 1 126 ? 0.165 0.905 8.557 1.00 92.06 126 LEU A N 1
ATOM 1025 C CA . LEU A 1 126 ? -0.943 1.794 8.905 1.00 92.06 126 LEU A CA 1
ATOM 1026 C C . LEU A 1 126 ? -2.266 1.024 9.055 1.00 92.06 126 LEU A C 1
ATOM 1028 O O . LEU A 1 126 ? -2.998 1.229 10.025 1.00 92.06 126 LEU A O 1
ATOM 1032 N N . MET A 1 127 ? -2.548 0.076 8.153 1.00 93.12 127 MET A N 1
ATOM 1033 C CA . MET A 1 127 ? -3.714 -0.811 8.276 1.00 93.12 127 MET A CA 1
ATOM 1034 C C . MET A 1 127 ? -3.656 -1.670 9.548 1.00 93.12 127 MET A C 1
ATOM 1036 O O . MET A 1 127 ? -4.668 -1.830 10.233 1.00 93.12 127 MET A O 1
ATOM 1040 N N . LEU A 1 128 ? -2.479 -2.191 9.908 1.00 92.38 128 LEU A N 1
ATOM 1041 C CA . LEU A 1 128 ? -2.284 -2.949 11.146 1.00 92.38 128 LEU A CA 1
ATOM 1042 C C . LEU A 1 128 ? -2.477 -2.077 12.396 1.00 92.38 128 LEU A C 1
ATOM 1044 O O . LEU A 1 128 ? -3.107 -2.531 13.357 1.00 92.38 128 LEU A O 1
ATOM 1048 N N . LYS A 1 129 ? -1.993 -0.826 12.387 1.00 91.06 129 LYS A N 1
ATOM 1049 C CA . LYS A 1 129 ? -2.221 0.146 13.472 1.00 91.06 129 LYS A CA 1
ATOM 1050 C C . LYS A 1 129 ? -3.717 0.415 13.655 1.00 91.06 129 LYS A C 1
ATOM 1052 O O . LYS A 1 129 ? -4.205 0.370 14.785 1.00 91.06 129 LYS A O 1
ATOM 1057 N N . ILE A 1 130 ? -4.465 0.576 12.560 1.00 90.94 130 ILE A N 1
ATOM 1058 C CA . ILE A 1 130 ? -5.928 0.723 12.607 1.00 90.94 130 ILE A CA 1
ATOM 1059 C C . ILE A 1 130 ? -6.592 -0.518 13.210 1.00 90.94 130 ILE A C 1
ATOM 1061 O O . ILE A 1 130 ? -7.450 -0.364 14.074 1.00 90.94 130 ILE A O 1
ATOM 1065 N N . CYS A 1 131 ? -6.187 -1.740 12.840 1.00 91.75 131 CYS A N 1
ATOM 1066 C CA . CYS A 1 131 ? -6.727 -2.963 13.454 1.00 91.75 131 CYS A CA 1
ATOM 1067 C C . CYS A 1 131 ? -6.504 -3.010 14.972 1.00 91.75 131 CYS A C 1
ATOM 1069 O O . CYS A 1 131 ? -7.419 -3.362 15.723 1.00 91.75 131 CYS A O 1
ATOM 1071 N N . ARG A 1 132 ? -5.302 -2.643 15.439 1.00 90.81 132 ARG A N 1
ATOM 1072 C CA . ARG A 1 132 ? -4.987 -2.582 16.878 1.00 90.81 132 ARG A CA 1
ATOM 1073 C C . ARG A 1 132 ? -5.895 -1.576 17.582 1.00 90.81 132 ARG A C 1
ATOM 1075 O O . ARG A 1 132 ? -6.567 -1.937 18.545 1.00 90.81 132 ARG A O 1
ATOM 1082 N N . LYS A 1 133 ? -6.016 -0.364 17.034 1.00 89.50 133 LYS A N 1
ATOM 1083 C CA . LYS A 1 133 ? -6.875 0.683 17.600 1.00 89.50 133 LYS A CA 1
ATOM 1084 C C . LYS A 1 133 ? -8.358 0.314 17.574 1.00 89.50 133 LYS A C 1
ATOM 1086 O O . LYS A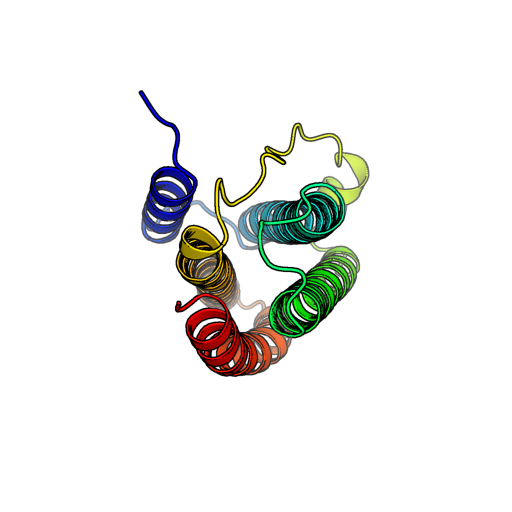 1 133 ? -9.071 0.506 18.552 1.00 89.50 133 LYS A O 1
ATOM 1091 N N . ALA A 1 134 ? -8.826 -0.285 16.485 1.00 89.88 134 ALA A N 1
ATOM 1092 C CA . ALA A 1 134 ? -10.188 -0.789 16.367 1.00 89.88 134 ALA A CA 1
ATOM 1093 C C . ALA A 1 134 ? -10.490 -1.877 17.409 1.00 89.88 134 ALA A C 1
ATOM 1095 O O . ALA A 1 134 ? -11.615 -1.954 17.892 1.00 89.88 134 ALA A O 1
ATOM 1096 N N . THR A 1 135 ? -9.494 -2.686 17.786 1.00 90.94 135 THR A N 1
ATOM 1097 C CA . THR A 1 135 ? -9.626 -3.679 18.864 1.00 90.94 135 THR A CA 1
ATOM 1098 C C . THR A 1 135 ? -9.820 -3.000 20.217 1.00 90.94 135 THR A C 1
ATOM 1100 O O . THR A 1 135 ? -10.740 -3.364 20.945 1.00 90.94 135 THR A O 1
ATOM 1103 N N . GLU A 1 136 ? -9.010 -1.983 20.529 1.00 91.50 136 GLU A N 1
ATOM 1104 C CA . GLU A 1 136 ? -9.154 -1.174 21.752 1.00 91.50 136 GLU A CA 1
ATOM 1105 C C . GLU A 1 136 ? -10.534 -0.503 21.832 1.00 91.50 136 GLU A C 1
ATOM 1107 O O . GLU A 1 136 ? -11.152 -0.455 22.892 1.00 91.50 136 GLU A O 1
ATOM 1112 N N . GLU A 1 137 ? -11.047 -0.036 20.692 1.00 89.62 137 GLU A N 1
ATOM 1113 C CA . GLU A 1 137 ? -12.348 0.631 20.572 1.00 89.62 137 GLU A CA 1
ATOM 1114 C C . GLU A 1 137 ? -13.529 -0.337 20.359 1.00 89.62 137 GLU A C 1
ATOM 1116 O O . GLU A 1 137 ? -14.656 0.107 20.143 1.00 89.62 137 GLU A O 1
ATOM 1121 N N . SER A 1 138 ? -13.306 -1.657 20.405 1.00 91.44 138 SER A N 1
ATOM 1122 C CA . SER A 1 138 ? -14.335 -2.692 20.171 1.00 91.44 138 SER A CA 1
ATOM 1123 C C . SER A 1 138 ? -15.073 -2.575 18.819 1.00 91.44 138 SER A C 1
ATOM 1125 O O . SER A 1 138 ? -16.229 -2.978 18.675 1.00 91.44 138 SER A O 1
ATOM 1127 N N . LYS A 1 139 ? -14.405 -2.047 17.789 1.00 88.62 139 LYS A N 1
ATOM 1128 C CA . LYS A 1 139 ? -14.913 -1.876 16.416 1.00 88.62 139 LYS A CA 1
ATOM 1129 C C . LYS A 1 139 ? -14.616 -3.107 15.549 1.00 88.62 139 LYS A C 1
ATOM 1131 O O . LYS A 1 139 ? -13.926 -3.015 14.535 1.00 88.62 139 LYS A O 1
ATOM 1136 N N . TYR A 1 140 ? -15.153 -4.270 15.918 1.00 88.44 140 TYR A N 1
ATOM 1137 C CA . TYR A 1 140 ? -14.823 -5.553 15.270 1.00 88.44 140 TYR A CA 1
ATOM 1138 C C . TYR A 1 140 ? -15.106 -5.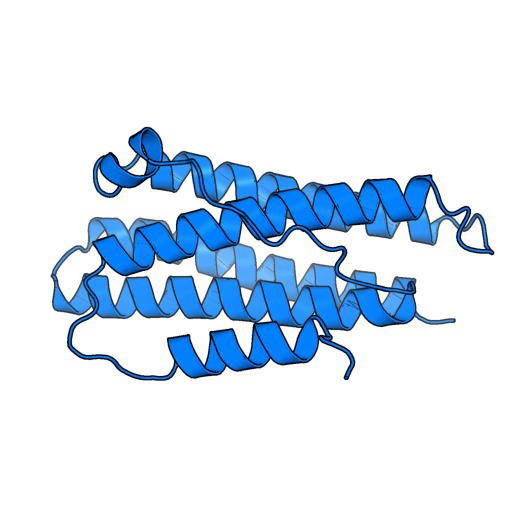602 13.760 1.00 88.44 140 TYR A C 1
ATOM 1140 O O . TYR A 1 140 ? -14.287 -6.111 13.003 1.00 88.44 140 TYR A O 1
ATOM 1148 N N . ASN A 1 141 ? -16.189 -4.968 13.295 1.00 87.75 141 ASN A N 1
ATOM 1149 C CA . ASN A 1 141 ? -16.489 -4.879 11.859 1.00 87.75 141 ASN A CA 1
ATOM 1150 C C . ASN A 1 141 ? -15.357 -4.208 11.060 1.00 87.75 141 ASN A C 1
ATOM 1152 O O . ASN A 1 141 ? -15.119 -4.554 9.905 1.00 87.75 141 ASN A O 1
ATOM 1156 N N . LEU A 1 142 ? -14.659 -3.242 11.666 1.00 88.44 142 LEU A N 1
ATOM 1157 C CA . LEU A 1 142 ? -13.540 -2.554 11.031 1.00 88.44 142 LEU A CA 1
ATOM 1158 C C . LEU A 1 142 ? -12.334 -3.494 10.897 1.00 88.44 142 LEU A C 1
ATOM 1160 O O . LEU A 1 142 ? -11.694 -3.523 9.849 1.00 88.44 142 LEU A O 1
ATOM 1164 N N . ILE A 1 143 ? -12.081 -4.313 11.920 1.00 90.94 143 ILE A N 1
ATOM 1165 C CA . ILE A 1 143 ? -11.015 -5.324 11.926 1.00 90.94 143 ILE A CA 1
ATOM 1166 C C . ILE A 1 143 ? -11.227 -6.334 10.793 1.00 90.94 143 ILE A C 1
ATOM 1168 O O . ILE A 1 143 ? -10.296 -6.608 10.038 1.00 90.94 143 ILE A O 1
ATOM 1172 N N . ASP A 1 144 ? -12.450 -6.841 10.622 1.00 89.94 144 ASP A N 1
ATOM 1173 C CA . ASP A 1 144 ? -12.767 -7.807 9.563 1.00 89.94 144 ASP A CA 1
ATOM 1174 C C . ASP A 1 144 ? -12.542 -7.221 8.161 1.00 89.94 144 ASP A C 1
ATOM 1176 O O . ASP A 1 144 ? -11.971 -7.874 7.279 1.00 89.94 144 ASP A O 1
ATOM 1180 N N . ILE A 1 145 ? -12.929 -5.956 7.962 1.00 90.19 145 ILE A N 1
ATOM 1181 C CA . ILE A 1 145 ? -12.685 -5.233 6.711 1.00 90.19 145 ILE A CA 1
ATOM 1182 C C . ILE A 1 145 ? -11.179 -5.129 6.439 1.00 90.19 145 ILE A C 1
ATOM 1184 O O . ILE A 1 145 ? -10.739 -5.483 5.342 1.00 90.19 145 ILE A O 1
ATOM 1188 N N . PHE A 1 146 ? -10.382 -4.694 7.415 1.00 92.25 146 PHE A N 1
ATOM 1189 C CA . PHE A 1 146 ? -8.943 -4.513 7.225 1.00 92.25 146 PHE A CA 1
ATOM 1190 C C . PHE A 1 146 ? -8.177 -5.818 7.067 1.00 92.25 146 PHE A C 1
ATOM 1192 O O . PHE A 1 146 ? -7.306 -5.897 6.203 1.00 92.25 146 PHE A O 1
ATOM 1199 N N . ASN A 1 147 ? -8.537 -6.864 7.807 1.00 90.81 147 ASN A N 1
ATOM 1200 C CA . ASN A 1 147 ? -7.934 -8.184 7.640 1.00 90.81 147 ASN A CA 1
ATOM 1201 C C . ASN A 1 147 ? -8.101 -8.696 6.202 1.00 90.81 147 ASN A C 1
ATOM 1203 O O . ASN A 1 147 ? -7.161 -9.261 5.640 1.00 90.81 147 ASN A O 1
ATOM 1207 N N . SER A 1 148 ? -9.251 -8.429 5.564 1.00 88.50 148 SER A N 1
ATOM 1208 C CA . SER A 1 148 ? -9.466 -8.789 4.154 1.00 88.50 148 SER A CA 1
ATOM 1209 C C . SER A 1 148 ? -8.508 -8.064 3.192 1.00 88.50 148 SER A C 1
ATOM 1211 O O . SER A 1 148 ? -8.072 -8.642 2.191 1.00 88.50 148 SER A O 1
ATOM 1213 N N . PHE A 1 149 ? -8.131 -6.821 3.509 1.00 91.81 149 PHE A N 1
ATOM 1214 C CA . PHE A 1 149 ? -7.189 -6.035 2.712 1.00 91.81 149 PHE A CA 1
ATOM 1215 C C . PHE A 1 149 ? -5.740 -6.427 2.975 1.00 91.81 149 PHE A C 1
ATOM 1217 O O . PHE A 1 149 ? -5.011 -6.669 2.020 1.00 91.81 149 PHE A O 1
ATOM 1224 N N . ILE A 1 150 ? -5.334 -6.538 4.243 1.00 92.12 150 ILE A N 1
ATOM 1225 C CA . ILE A 1 150 ? -3.947 -6.813 4.648 1.00 92.12 150 ILE A CA 1
ATOM 1226 C C . ILE A 1 150 ? -3.465 -8.135 4.051 1.00 92.12 150 ILE A C 1
ATOM 1228 O O . ILE A 1 150 ? -2.397 -8.182 3.445 1.00 92.12 150 ILE A O 1
ATOM 1232 N N . VAL A 1 151 ? -4.268 -9.201 4.152 1.00 89.50 151 VAL A N 1
ATOM 1233 C CA . VAL A 1 1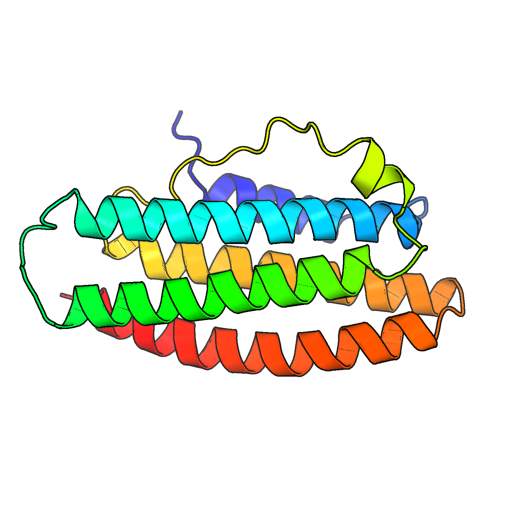51 ? -3.900 -10.519 3.604 1.00 89.50 151 VAL A CA 1
ATOM 1234 C C . VAL A 1 151 ? -3.635 -10.436 2.099 1.00 89.50 151 VAL A C 1
ATOM 1236 O O . VAL A 1 151 ? -2.658 -10.997 1.600 1.00 89.50 151 VAL A O 1
ATOM 1239 N N . THR A 1 152 ? -4.488 -9.710 1.375 1.00 89.25 152 THR A N 1
ATOM 1240 C CA . THR A 1 152 ? -4.355 -9.538 -0.075 1.00 89.25 152 THR A CA 1
ATOM 1241 C C . THR A 1 152 ? -3.158 -8.648 -0.422 1.00 89.25 152 THR A C 1
ATOM 1243 O O . THR A 1 152 ? -2.356 -9.013 -1.280 1.00 89.25 152 THR A O 1
ATOM 1246 N N . ASN A 1 153 ? -2.991 -7.524 0.278 1.00 90.44 153 ASN A N 1
ATOM 1247 C CA . ASN A 1 153 ? -1.921 -6.558 0.040 1.00 90.44 153 ASN A CA 1
ATOM 1248 C C . ASN A 1 153 ? -0.540 -7.145 0.316 1.00 90.44 153 ASN A C 1
ATOM 1250 O O . ASN A 1 153 ? 0.343 -6.983 -0.514 1.00 90.44 153 ASN A O 1
ATOM 1254 N N . VAL A 1 154 ? -0.343 -7.866 1.424 1.00 91.06 154 VAL A N 1
ATOM 1255 C CA . VAL A 1 154 ? 0.957 -8.481 1.747 1.00 91.06 154 VAL A CA 1
ATOM 1256 C C . VAL A 1 154 ? 1.356 -9.499 0.679 1.00 91.06 154 VAL A C 1
ATOM 1258 O O . VAL A 1 154 ? 2.502 -9.511 0.225 1.00 91.06 154 VAL A O 1
ATOM 1261 N N . LYS A 1 155 ? 0.407 -10.326 0.225 1.00 91.00 155 LYS A N 1
ATOM 1262 C CA . LYS A 1 155 ? 0.659 -11.307 -0.836 1.00 91.00 155 LYS A CA 1
ATOM 1263 C C . LYS A 1 155 ? 1.022 -10.626 -2.160 1.00 91.00 155 LYS A C 1
ATOM 1265 O O . LYS A 1 155 ? 1.980 -11.041 -2.814 1.00 91.00 155 LYS A O 1
ATOM 1270 N N . ASN A 1 156 ? 0.270 -9.593 -2.542 1.00 90.56 156 ASN A N 1
ATOM 1271 C CA . ASN A 1 156 ? 0.523 -8.840 -3.769 1.00 90.56 156 ASN A CA 1
ATOM 1272 C C . ASN A 1 156 ? 1.865 -8.111 -3.692 1.00 90.56 156 ASN A C 1
ATOM 1274 O O . ASN A 1 156 ? 2.691 -8.298 -4.575 1.00 90.56 156 ASN A O 1
ATOM 1278 N N . MET A 1 157 ? 2.135 -7.399 -2.595 1.00 92.75 157 MET A N 1
ATOM 1279 C CA . MET A 1 157 ? 3.395 -6.702 -2.338 1.00 92.75 157 MET A CA 1
ATOM 1280 C C . MET A 1 157 ? 4.600 -7.629 -2.513 1.00 92.75 157 MET A C 1
ATOM 1282 O O . MET A 1 157 ? 5.539 -7.267 -3.212 1.00 92.75 157 MET A O 1
ATOM 1286 N N . GLN A 1 158 ? 4.583 -8.830 -1.925 1.00 92.06 158 GLN A N 1
ATOM 1287 C CA . GLN A 1 158 ? 5.692 -9.783 -2.055 1.00 92.06 158 GLN A CA 1
ATOM 1288 C C . GLN A 1 158 ? 5.904 -10.238 -3.506 1.00 92.06 158 GLN A C 1
ATOM 1290 O O . GLN A 1 158 ? 7.032 -10.222 -4.004 1.00 92.06 158 GLN A O 1
ATOM 1295 N N . SER A 1 159 ? 4.822 -10.632 -4.186 1.00 94.69 159 SER A N 1
ATOM 1296 C CA . SER A 1 159 ? 4.867 -11.070 -5.587 1.00 94.69 159 SER A CA 1
ATOM 1297 C C . SER A 1 159 ? 5.346 -9.947 -6.511 1.00 94.69 159 SER A C 1
ATOM 1299 O O . SER A 1 159 ? 6.240 -10.144 -7.333 1.00 94.69 159 SER A O 1
ATOM 1301 N N . ASP A 1 160 ? 4.759 -8.766 -6.372 1.00 94.56 160 ASP A N 1
ATOM 1302 C CA . ASP A 1 160 ? 4.974 -7.633 -7.262 1.00 94.56 160 ASP A CA 1
ATOM 1303 C C . ASP A 1 160 ? 6.333 -6.983 -7.024 1.00 94.56 160 ASP A C 1
ATOM 1305 O O . ASP A 1 160 ? 7.032 -6.690 -7.990 1.00 94.56 160 ASP A O 1
ATOM 1309 N N . TYR A 1 161 ? 6.780 -6.879 -5.768 1.00 93.62 161 TYR A N 1
ATOM 1310 C CA . TYR A 1 161 ? 8.146 -6.461 -5.456 1.00 93.62 161 TYR A CA 1
ATOM 1311 C C . TYR A 1 161 ? 9.171 -7.398 -6.096 1.00 93.62 161 TYR A C 1
ATOM 1313 O O . TYR A 1 161 ? 10.121 -6.930 -6.721 1.00 93.62 161 TYR A O 1
ATOM 1321 N N . SER A 1 162 ? 8.972 -8.719 -5.994 1.00 93.06 162 SER A N 1
ATOM 1322 C CA . SER A 1 162 ? 9.885 -9.684 -6.615 1.00 93.06 162 SER A CA 1
ATOM 1323 C C . SER A 1 162 ? 9.951 -9.515 -8.134 1.00 93.06 162 SER A C 1
ATOM 1325 O O . SER A 1 162 ? 11.036 -9.621 -8.704 1.00 93.06 162 SER A O 1
ATOM 1327 N N . LYS A 1 163 ? 8.815 -9.260 -8.794 1.00 93.38 163 LYS A N 1
ATOM 1328 C CA . LYS A 1 163 ? 8.767 -9.025 -10.244 1.00 93.38 163 LYS A CA 1
ATOM 1329 C C . LYS A 1 163 ? 9.443 -7.713 -10.617 1.00 93.38 163 LYS A C 1
ATOM 1331 O O . LYS A 1 163 ? 10.373 -7.731 -11.414 1.00 93.38 163 LYS A O 1
ATOM 1336 N N . ILE A 1 164 ? 9.037 -6.601 -9.998 1.00 90.12 164 ILE A N 1
ATOM 1337 C CA . ILE A 1 164 ? 9.608 -5.269 -10.244 1.00 90.12 164 ILE A CA 1
ATOM 1338 C C . ILE A 1 164 ? 11.124 -5.299 -10.043 1.00 90.12 164 ILE A C 1
ATOM 1340 O O . ILE A 1 164 ? 11.865 -4.819 -10.893 1.00 90.12 164 ILE A O 1
ATOM 1344 N N . LYS A 1 165 ? 11.605 -5.927 -8.964 1.00 90.44 165 LYS A N 1
ATOM 1345 C CA . LYS A 1 165 ? 13.038 -6.052 -8.688 1.00 90.44 165 LYS A CA 1
ATOM 1346 C C . LYS A 1 165 ? 13.798 -6.746 -9.818 1.00 90.44 165 LYS A C 1
ATOM 1348 O O . LYS A 1 165 ? 14.872 -6.283 -10.174 1.00 90.44 165 LYS A O 1
ATOM 1353 N N . ASN A 1 166 ? 13.254 -7.820 -10.387 1.00 89.56 166 ASN A N 1
ATOM 1354 C CA . ASN A 1 166 ? 13.890 -8.528 -11.501 1.00 89.56 166 ASN A CA 1
ATOM 1355 C C . ASN A 1 166 ? 13.836 -7.720 -12.809 1.00 89.56 166 ASN A C 1
ATOM 1357 O O . ASN A 1 166 ? 14.760 -7.781 -13.614 1.00 89.56 166 ASN A O 1
ATOM 1361 N N . LEU A 1 167 ? 12.759 -6.962 -13.025 1.00 87.25 167 LEU A N 1
ATOM 1362 C CA . LEU A 1 167 ? 12.573 -6.139 -14.225 1.00 87.25 167 LEU A CA 1
ATOM 1363 C C . LEU A 1 167 ? 13.464 -4.891 -14.219 1.00 87.25 167 LEU A C 1
ATOM 1365 O O . LEU A 1 167 ? 13.918 -4.464 -15.276 1.00 87.25 167 LEU A O 1
ATOM 1369 N N . CYS A 1 168 ? 13.748 -4.337 -13.043 1.00 82.00 168 CYS A N 1
ATOM 1370 C CA . CYS A 1 168 ? 14.627 -3.182 -12.882 1.00 82.00 168 CYS A CA 1
ATOM 1371 C C . CYS A 1 168 ? 16.112 -3.553 -12.738 1.00 82.00 168 CYS A C 1
ATOM 1373 O O . CYS A 1 168 ? 16.927 -2.664 -12.547 1.00 82.00 168 CYS A O 1
ATOM 1375 N N . GLN A 1 169 ? 16.487 -4.835 -12.797 1.00 76.62 169 GLN A N 1
ATOM 1376 C CA . GLN A 1 169 ? 17.898 -5.229 -12.826 1.00 76.62 169 GLN A CA 1
ATOM 1377 C C . GLN A 1 169 ? 18.454 -5.188 -14.265 1.00 76.62 169 GLN A C 1
ATOM 1379 O O . GLN A 1 169 ? 17.734 -5.593 -15.195 1.00 76.62 169 GLN A O 1
ATOM 1384 N N . PRO A 1 170 ? 19.704 -4.708 -14.450 1.00 62.56 170 PRO A N 1
ATOM 1385 C CA . PRO A 1 170 ? 20.375 -4.674 -15.749 1.00 62.56 170 PRO A CA 1
ATOM 1386 C C . PRO A 1 170 ? 20.517 -6.069 -16.368 1.00 62.56 170 PRO A C 1
ATOM 1388 O O . PRO A 1 170 ? 20.859 -7.024 -15.632 1.00 62.56 170 PRO A O 1
#

Nearest PDB structures (foldseek):
  2c41-assembly1_C  TM=5.787E-01  e=4.227E-02  Thermosynechococcus vestitus BP-1
  1n1q-assembly1_A  TM=6.515E-01  e=1.157E-01  Brevibacillus brevis
  1jig-assembly1_A  TM=6.137E-01  e=9.549E-02  Bacillus anthracis
  7uwb-assembly1_c  TM=3.137E-01  e=2.154E+00  Citrus x limon
  8eau-assembly1_c  TM=2.378E-01  e=3.014E+00  Saccharomyces cerevisiae

Organism: NCBI:txid148818

Secondary structure (DSSP, 8-state):
----HHHHHHHHHHHHHS--TT--HHHHHHHHHHHHHHHHHHHHHHHHHHHHTT-SS--HHHHHHHHHHHHHHHHHHHHHHHHHTSTTSHHHHHS---------S-SSGGGHHHHHHHHHHHHHHHHHHHHHHHHHTT-HHHHHHHHHHHHHHHHHHHHHHHHHHHHT--

Mean predicted aligned error: 7.82 Å

Solvent-accessible surface area (backbone atoms only — not comparable to full-atom values): 9450 Å² total; per-residue (Å²): 133,86,86,47,58,69,61,51,47,48,52,49,43,50,58,67,67,50,83,58,91,80,70,46,49,52,60,50,48,50,55,46,45,52,51,27,51,38,50,23,52,21,35,53,49,41,40,52,45,60,68,71,42,78,54,91,65,98,43,77,48,58,61,52,46,40,50,53,38,49,53,52,22,50,50,30,51,52,52,36,53,58,54,57,68,37,82,71,42,52,66,53,69,77,62,71,76,74,91,68,83,64,64,64,64,53,96,50,64,71,39,43,37,58,47,51,48,48,53,54,48,44,52,49,52,53,50,50,52,38,39,54,42,21,58,78,69,67,38,59,73,57,33,57,56,45,54,62,47,48,61,52,48,55,55,47,49,55,55,49,40,56,50,40,44,60,54,43,50,134

pLDDT: mean 79.93, std 14.48, range [30.72, 94.88]

Foldseek 3Di:
DDPALVVVLVVLVVVLPPPPVPDALLNLLLVLLLLLQLLLLQLVVQLVCLVVPVQPDPDPLSVVLNVLSNVSSVLSVVLSVVSCVPPSHVVSVVVVPDPRPNDHNDPHLQSVLVSLLSSLVSSLSSLVSSLVNCVVVVVVVSNVSSVVVNVVSVVSSVVSSVSSNVSSDD

Radius of gyration: 16.6 Å; Cα contacts (8 Å, |Δi|>4): 136; chains: 1; bounding box: 40×31×48 Å

Sequence (170 aa):
MSNSSANREKCQLEKINENTNNDTSEFLLEELLDYLFETYYIYIKSIIQIQSIEIDGSNDKASEIMSILSCNAHQKLVIFRKIASLNLALTYYYDFNKNHNTESLFSSLDDIPLAFFERETVLNELMLKICRKATEESKYNLIDIFNSFIVTNVKNMQSDYSKIKNLCQP